Protein AF-A0A7Y3DAS9-F1 (afdb_monomer)

pLDDT: mean 93.14, std 4.84, range [67.44, 97.88]

Mean predicted aligned error: 3.07 Å

Foldseek 3Di:
DAPPLFQLVVLQVVLVVVVHDWDAQLVVPPVSPRNRDIHDDCPPDDPVVVVVSVVVSVVSSVVRVVVSVVVD

Secondary structure (DSSP, 8-state):
-PPTT--HHHHHHHHHHTT---EEGGGG-TTSTTTT-EE---TT--HHHHHHHHHHHHHHHHHHHHHHHH--

Nearest PDB structures (foldseek):
  4eb7-assembly1_A  TM=7.025E-01  e=8.631E-01  Archaeoglobus fulgidus DSM 4304

Sequence (72 aa):
SLPPGVDGAALHAAALEQGIEYARGDLF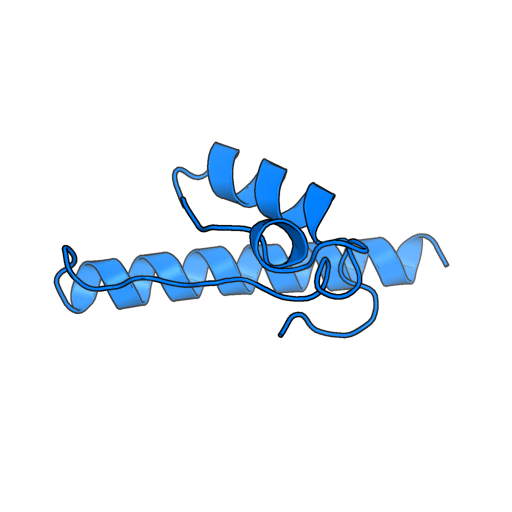SLDGSTIDRALLSFAQMGRPKIAQGIERLADLVRRERKRSRESA

Solvent-accessible surface area (backbone atoms only — not comparable to full-atom values): 4306 Å² total; per-residue (Å²): 110,58,64,87,69,45,56,45,68,62,51,49,55,58,31,49,78,72,74,46,86,67,47,60,26,27,85,79,34,98,82,47,84,30,42,51,26,64,47,84,83,61,92,89,56,56,71,71,59,48,52,53,51,50,54,55,50,52,51,51,53,53,51,42,44,50,52,46,62,74,77,108

Structure (mmCIF, N/CA/C/O backbone):
data_AF-A0A7Y3DAS9-F1
#
_entry.id   AF-A0A7Y3DAS9-F1
#
loop_
_atom_site.group_PDB
_atom_site.id
_atom_site.type_symbol
_atom_site.label_atom_id
_atom_site.label_alt_id
_atom_site.label_comp_id
_atom_site.label_asym_id
_atom_site.label_entity_id
_atom_site.label_seq_id
_atom_site.pdbx_PDB_ins_code
_atom_site.Cartn_x
_atom_site.Cartn_y
_atom_site.Cartn_z
_atom_site.occupancy
_atom_site.B_iso_or_equiv
_atom_site.auth_seq_id
_atom_site.auth_comp_id
_atom_site.auth_asym_id
_atom_site.auth_atom_id
_atom_site.pdbx_PDB_model_num
ATOM 1 N N . SER A 1 1 ? 5.504 -6.944 1.576 1.00 89.38 1 SER A N 1
ATOM 2 C CA . SER A 1 1 ? 5.461 -7.254 0.135 1.00 89.38 1 SER A CA 1
ATOM 3 C C . SER A 1 1 ? 4.025 -7.263 -0.334 1.00 89.38 1 SER A C 1
ATOM 5 O O . SER A 1 1 ? 3.146 -7.585 0.463 1.00 89.38 1 SER A O 1
ATOM 7 N N . LEU A 1 2 ? 3.788 -6.873 -1.580 1.00 92.75 2 LEU A N 1
ATOM 8 C CA . LEU A 1 2 ? 2.477 -6.858 -2.208 1.00 92.75 2 LEU A CA 1
ATOM 9 C C . LEU A 1 2 ? 2.120 -8.266 -2.709 1.00 92.75 2 LEU A C 1
ATOM 11 O O . LEU A 1 2 ? 3.010 -9.046 -3.052 1.00 92.75 2 LEU A O 1
ATOM 15 N N . PRO A 1 3 ? 0.829 -8.630 -2.726 1.00 92.50 3 PRO A N 1
ATOM 16 C CA . PRO A 1 3 ? 0.394 -9.876 -3.340 1.00 92.50 3 PRO A CA 1
ATOM 17 C C . PRO A 1 3 ? 0.742 -9.927 -4.839 1.00 92.50 3 PRO A C 1
ATOM 19 O O . PRO A 1 3 ? 0.698 -8.888 -5.499 1.00 92.50 3 PRO A O 1
ATOM 22 N N . PRO A 1 4 ? 0.994 -11.121 -5.407 1.00 88.69 4 PRO A N 1
ATOM 23 C CA . PRO A 1 4 ? 1.215 -11.272 -6.842 1.00 88.69 4 PRO A CA 1
ATOM 24 C C . PRO A 1 4 ? 0.079 -10.668 -7.674 1.00 88.69 4 PRO A C 1
ATOM 26 O O . PRO A 1 4 ? -1.098 -10.785 -7.312 1.00 88.69 4 PRO A O 1
ATOM 29 N N . GLY A 1 5 ? 0.447 -10.038 -8.789 1.00 87.31 5 GLY A N 1
ATOM 30 C CA . GLY A 1 5 ? -0.481 -9.375 -9.705 1.00 87.31 5 GLY A CA 1
ATOM 31 C C . GLY A 1 5 ? -0.949 -7.990 -9.254 1.00 87.31 5 GLY A C 1
ATOM 32 O O . GLY A 1 5 ? -1.692 -7.354 -9.989 1.00 87.31 5 GLY A O 1
ATOM 33 N N . VAL A 1 6 ? -0.545 -7.493 -8.083 1.00 93.25 6 VAL A N 1
ATOM 34 C CA . VAL A 1 6 ? -0.790 -6.091 -7.713 1.00 93.25 6 VAL A CA 1
ATOM 35 C C . VAL A 1 6 ? 0.227 -5.195 -8.406 1.00 93.25 6 VAL A C 1
ATOM 37 O O . VAL A 1 6 ? 1.429 -5.369 -8.211 1.00 93.25 6 VAL A O 1
ATOM 40 N N . ASP A 1 7 ? -0.255 -4.208 -9.158 1.00 91.12 7 ASP A N 1
ATOM 41 C CA . ASP A 1 7 ? 0.579 -3.114 -9.647 1.00 91.12 7 ASP A CA 1
ATOM 42 C C . ASP A 1 7 ? 0.893 -2.160 -8.481 1.00 91.12 7 ASP A C 1
ATOM 44 O O . ASP A 1 7 ? 0.015 -1.482 -7.937 1.00 91.12 7 ASP A O 1
ATOM 48 N N . GLY A 1 8 ? 2.163 -2.129 -8.069 1.00 91.31 8 GLY A N 1
ATOM 49 C CA . GLY A 1 8 ? 2.625 -1.292 -6.964 1.00 91.31 8 GLY A 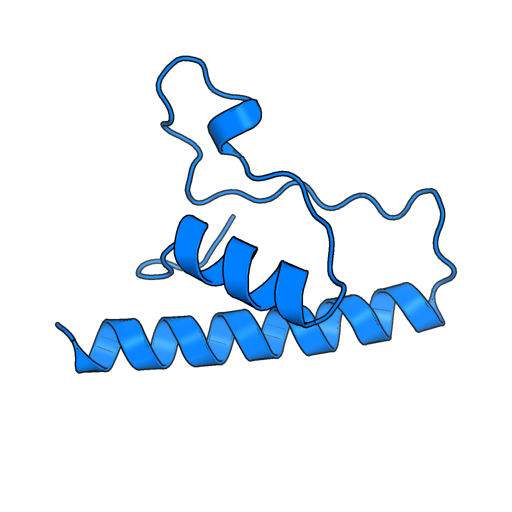CA 1
ATOM 50 C C . GLY A 1 8 ? 2.523 0.210 -7.237 1.00 91.31 8 GLY A C 1
ATOM 51 O O . GLY A 1 8 ? 2.298 0.977 -6.298 1.00 91.31 8 GLY A O 1
ATOM 52 N N . ALA A 1 9 ? 2.638 0.640 -8.497 1.00 91.50 9 ALA A N 1
ATOM 53 C CA . ALA A 1 9 ? 2.508 2.042 -8.878 1.00 91.50 9 ALA A CA 1
ATOM 54 C C . ALA A 1 9 ? 1.038 2.481 -8.869 1.00 91.50 9 ALA A C 1
ATOM 56 O O . ALA A 1 9 ? 0.719 3.522 -8.290 1.00 91.50 9 ALA A O 1
ATOM 57 N N . ALA A 1 10 ? 0.140 1.665 -9.431 1.00 93.38 10 ALA A N 1
ATOM 58 C CA . ALA A 1 10 ? -1.298 1.937 -9.409 1.00 93.38 10 ALA A CA 1
ATOM 59 C C . ALA A 1 10 ? -1.855 1.950 -7.975 1.00 93.38 10 ALA A C 1
ATOM 61 O O . ALA A 1 10 ? -2.607 2.854 -7.603 1.00 93.38 10 ALA A O 1
ATOM 62 N N . LEU A 1 11 ? -1.428 0.994 -7.138 1.00 95.75 11 LEU A N 1
ATOM 63 C CA . LEU A 1 11 ? -1.799 0.962 -5.724 1.00 95.75 11 LEU A CA 1
ATOM 64 C C . LEU A 1 11 ? -1.334 2.222 -4.982 1.00 95.75 11 LEU A C 1
ATOM 66 O O . LEU A 1 11 ? -2.090 2.766 -4.179 1.00 95.75 11 LEU A O 1
ATOM 70 N N . HIS A 1 12 ? -0.106 2.685 -5.240 1.00 96.00 12 HIS A N 1
ATOM 71 C CA . HIS A 1 12 ? 0.447 3.874 -4.585 1.00 96.00 12 HIS A C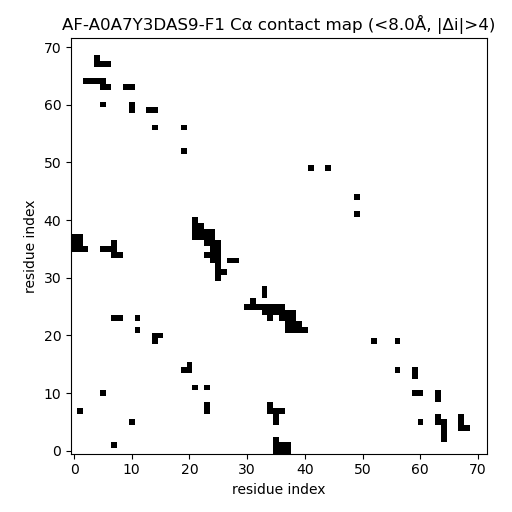A 1
ATOM 72 C C . HIS A 1 12 ? -0.334 5.137 -4.948 1.00 96.00 12 HIS A C 1
ATOM 74 O O . HIS A 1 12 ? -0.703 5.896 -4.054 1.00 96.00 12 HIS A O 1
ATOM 80 N N . ALA A 1 13 ? -0.674 5.310 -6.228 1.00 95.38 13 ALA A N 1
ATOM 81 C CA . ALA A 1 13 ? -1.522 6.411 -6.677 1.00 95.38 13 ALA A CA 1
ATOM 82 C C . ALA A 1 13 ? -2.902 6.385 -5.989 1.00 95.38 13 ALA A C 1
ATOM 84 O O . ALA A 1 13 ? -3.322 7.385 -5.410 1.00 95.38 13 ALA A O 1
ATOM 85 N N . ALA A 1 14 ? -3.564 5.223 -5.952 1.00 96.19 14 ALA A N 1
ATOM 86 C CA . ALA A 1 14 ? -4.869 5.076 -5.302 1.00 96.19 14 ALA A CA 1
ATOM 87 C C . ALA A 1 14 ? -4.819 5.292 -3.776 1.00 96.19 14 ALA A C 1
ATOM 89 O O . ALA A 1 14 ? -5.784 5.767 -3.175 1.00 96.19 14 ALA A O 1
ATOM 90 N N . ALA A 1 15 ? -3.707 4.937 -3.127 1.00 97.31 15 ALA A N 1
ATOM 91 C CA . ALA A 1 15 ? -3.497 5.177 -1.703 1.00 97.31 15 ALA A CA 1
ATOM 92 C C . ALA A 1 15 ? -3.339 6.673 -1.396 1.00 97.31 15 ALA A C 1
ATOM 94 O O . ALA A 1 15 ? -3.975 7.169 -0.461 1.00 97.31 15 ALA A O 1
ATOM 95 N N . LEU A 1 16 ? -2.571 7.400 -2.217 1.00 96.81 16 LEU A N 1
ATOM 96 C CA . LEU A 1 16 ? -2.403 8.851 -2.098 1.00 96.81 16 LEU A CA 1
ATOM 97 C C . LEU A 1 16 ? -3.736 9.596 -2.233 1.00 96.81 16 LEU A C 1
ATOM 99 O O . LEU A 1 16 ? -4.023 10.475 -1.424 1.00 96.81 16 LEU A O 1
ATOM 103 N N . GLU A 1 17 ? -4.593 9.197 -3.177 1.00 96.44 17 GLU A N 1
ATOM 104 C CA . GLU A 1 17 ? -5.945 9.763 -3.333 1.00 96.44 17 GLU A CA 1
ATOM 105 C C . GLU A 1 17 ? -6.825 9.587 -2.082 1.00 96.44 17 GLU A C 1
A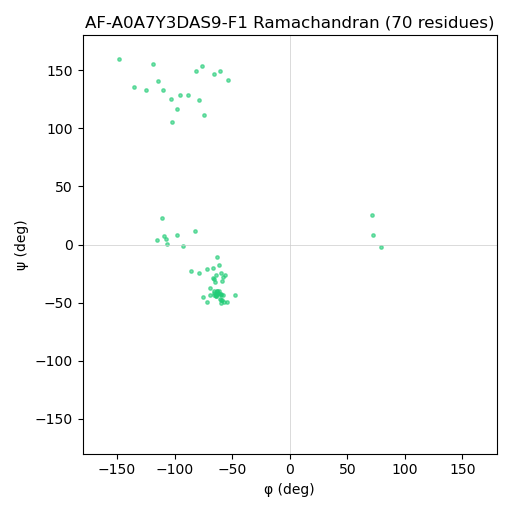TOM 107 O O . GLU A 1 17 ? -7.747 10.369 -1.852 1.00 96.44 17 GLU A O 1
ATOM 112 N N . GLN A 1 18 ? -6.537 8.588 -1.241 1.00 94.81 18 GLN A N 1
ATOM 113 C CA . GLN A 1 18 ? -7.233 8.353 0.029 1.00 94.81 18 GLN A CA 1
ATOM 114 C C . GLN A 1 18 ? -6.501 8.916 1.257 1.00 94.81 18 GLN A C 1
ATOM 116 O O . GLN A 1 18 ? -6.911 8.647 2.393 1.00 94.81 18 GLN A O 1
ATOM 121 N N . GLY A 1 19 ? -5.433 9.693 1.050 1.00 95.06 19 GLY A N 1
ATOM 122 C CA . GLY A 1 19 ? -4.620 10.269 2.121 1.00 95.06 19 GLY A CA 1
ATOM 123 C C . GLY A 1 19 ? -3.766 9.239 2.866 1.00 95.06 19 GLY A C 1
ATOM 124 O O . GLY A 1 19 ? -3.459 9.433 4.042 1.00 95.06 19 GLY A O 1
ATOM 125 N N . ILE A 1 20 ? -3.425 8.121 2.218 1.00 96.31 20 ILE A N 1
ATOM 126 C CA . ILE A 1 20 ? -2.529 7.097 2.760 1.00 96.31 20 ILE A CA 1
ATOM 127 C C . ILE A 1 20 ? -1.161 7.262 2.106 1.00 96.31 20 ILE A C 1
ATOM 129 O O . ILE A 1 20 ? -0.949 6.877 0.957 1.00 96.31 20 ILE A O 1
ATOM 133 N N . GLU A 1 21 ? -0.216 7.797 2.869 1.00 95.38 21 GLU A N 1
ATOM 134 C CA . GLU A 1 21 ? 1.162 7.975 2.426 1.00 95.38 21 GLU A CA 1
ATOM 135 C C . GLU A 1 21 ? 2.036 6.802 2.878 1.00 95.38 21 GLU A C 1
ATOM 137 O O . GLU A 1 21 ? 2.068 6.429 4.053 1.00 95.38 21 GLU A O 1
ATOM 142 N N . TYR A 1 22 ? 2.770 6.220 1.933 1.00 95.94 22 TYR A N 1
ATOM 143 C CA . TYR A 1 22 ? 3.817 5.241 2.201 1.00 95.94 22 TYR A CA 1
ATOM 144 C C . TYR A 1 22 ? 4.920 5.346 1.146 1.00 95.94 22 TYR A C 1
ATOM 146 O O . TYR A 1 22 ? 4.703 5.866 0.047 1.00 95.94 22 TYR A O 1
ATOM 154 N N . ALA A 1 23 ? 6.108 4.836 1.470 1.00 95.00 23 ALA A N 1
ATOM 155 C CA . ALA A 1 23 ? 7.209 4.787 0.516 1.00 95.00 23 ALA A CA 1
ATOM 156 C C . ALA A 1 23 ? 7.144 3.491 -0.302 1.00 95.00 23 ALA A C 1
ATOM 158 O O . ALA A 1 23 ? 7.053 2.390 0.254 1.00 95.00 23 ALA A O 1
ATOM 159 N N . ARG A 1 24 ? 7.200 3.619 -1.630 1.00 93.50 24 ARG A N 1
ATOM 160 C CA . ARG A 1 24 ? 7.336 2.469 -2.529 1.00 93.50 24 ARG A CA 1
ATOM 161 C C . ARG A 1 24 ? 8.693 1.804 -2.330 1.00 93.50 24 ARG A C 1
ATOM 163 O O . ARG A 1 24 ? 9.684 2.463 -2.020 1.00 93.50 24 ARG A O 1
ATOM 170 N N . GLY A 1 25 ? 8.726 0.489 -2.493 1.00 92.62 25 GLY A N 1
ATOM 171 C CA . GLY A 1 25 ? 9.922 -0.302 -2.254 1.00 92.62 25 GLY A CA 1
ATOM 172 C C . GLY A 1 25 ? 11.045 -0.011 -3.238 1.00 92.62 25 GLY A C 1
ATOM 173 O O . GLY A 1 25 ? 12.203 -0.131 -2.852 1.00 92.62 25 GLY A O 1
ATOM 174 N N . ASP A 1 26 ? 10.731 0.400 -4.465 1.00 92.69 26 ASP A N 1
ATOM 175 C CA . ASP A 1 26 ? 11.717 0.698 -5.505 1.00 92.69 26 ASP A CA 1
ATOM 176 C C . ASP A 1 26 ? 12.584 1.924 -5.190 1.00 92.69 26 ASP A C 1
ATOM 178 O O . ASP A 1 26 ? 13.713 2.000 -5.659 1.00 92.69 26 ASP A O 1
ATOM 182 N N . LEU A 1 27 ? 12.136 2.812 -4.295 1.00 92.00 27 LEU A N 1
ATOM 183 C CA . LEU A 1 27 ? 12.969 3.887 -3.738 1.00 92.00 27 LEU A CA 1
ATOM 184 C C . LEU A 1 27 ? 14.188 3.364 -2.953 1.00 92.00 27 LEU A C 1
ATOM 186 O O . LEU A 1 27 ? 15.125 4.117 -2.700 1.00 92.00 27 LEU A O 1
ATOM 190 N N . PHE A 1 28 ? 14.174 2.089 -2.555 1.00 90.94 28 PHE A N 1
ATOM 191 C CA . PHE A 1 28 ? 15.233 1.438 -1.778 1.00 90.94 28 PHE A CA 1
ATOM 192 C C . PHE A 1 28 ? 16.039 0.415 -2.591 1.00 90.94 28 PHE A C 1
ATOM 194 O O . PHE A 1 28 ? 16.872 -0.293 -2.026 1.00 90.94 28 PHE A O 1
ATOM 201 N N . SER A 1 29 ? 15.808 0.329 -3.904 1.00 91.88 29 SER A N 1
ATOM 202 C CA . SER A 1 29 ? 16.554 -0.535 -4.823 1.00 91.88 29 SER A CA 1
ATOM 203 C C . SER A 1 29 ? 17.123 0.284 -5.972 1.00 91.88 29 SER A C 1
ATOM 205 O O . SER A 1 29 ? 16.396 1.042 -6.605 1.00 91.88 29 SER A O 1
ATOM 207 N N . LEU A 1 30 ? 18.400 0.093 -6.296 1.00 91.75 30 LEU A N 1
ATOM 208 C CA . LEU A 1 30 ? 19.032 0.797 -7.419 1.00 91.75 30 LEU A CA 1
ATOM 209 C C . LEU A 1 30 ? 18.546 0.301 -8.791 1.00 91.75 30 LEU A C 1
ATOM 211 O O . LEU A 1 30 ? 18.670 1.017 -9.778 1.00 91.75 30 LEU A O 1
ATOM 215 N N . ASP A 1 31 ? 17.999 -0.912 -8.852 1.00 91.06 31 ASP A N 1
ATOM 216 C CA . ASP A 1 31 ? 17.541 -1.588 -10.071 1.00 91.06 31 ASP A CA 1
ATOM 217 C C . ASP A 1 31 ? 16.007 -1.643 -10.206 1.00 91.06 31 ASP A C 1
ATOM 219 O O . ASP A 1 31 ? 15.491 -2.208 -11.168 1.00 91.06 31 ASP A O 1
ATOM 223 N N . GLY A 1 32 ? 15.267 -1.080 -9.246 1.00 84.38 32 GLY A N 1
ATOM 224 C CA . GLY A 1 32 ? 13.801 -1.111 -9.220 1.00 84.38 32 GLY A CA 1
ATOM 225 C C . GLY A 1 32 ? 13.188 -2.475 -8.870 1.00 84.38 32 GLY A C 1
ATOM 226 O O . GLY A 1 32 ? 11.969 -2.633 -8.959 1.00 84.38 32 GLY A O 1
ATOM 227 N N . SER A 1 33 ? 13.992 -3.460 -8.452 1.00 87.75 33 SER A N 1
ATOM 228 C CA . SER A 1 33 ? 13.555 -4.846 -8.205 1.00 87.75 33 SER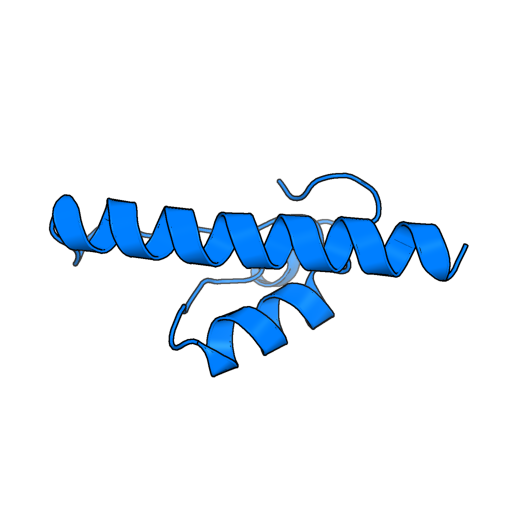 A CA 1
ATOM 229 C C . SER A 1 33 ? 12.522 -5.010 -7.084 1.00 87.75 33 SER A C 1
ATOM 231 O O . SER A 1 33 ? 11.939 -6.082 -6.930 1.00 87.75 33 SER A O 1
ATOM 233 N N . THR A 1 34 ? 12.276 -3.962 -6.297 1.00 91.06 34 THR A N 1
ATOM 234 C CA . THR A 1 34 ? 11.383 -3.973 -5.132 1.00 91.06 34 THR A CA 1
ATOM 235 C C . THR A 1 34 ? 10.110 -3.149 -5.328 1.00 91.06 34 THR A C 1
ATOM 237 O O . THR A 1 34 ? 9.486 -2.746 -4.344 1.00 91.06 34 THR A O 1
ATOM 240 N N . ILE A 1 35 ? 9.685 -2.910 -6.574 1.00 89.62 35 ILE A N 1
ATOM 241 C CA . ILE A 1 35 ? 8.417 -2.222 -6.892 1.00 89.62 35 ILE A CA 1
ATOM 242 C C . ILE A 1 35 ? 7.185 -2.904 -6.270 1.00 89.62 35 ILE A C 1
ATOM 244 O O . ILE A 1 35 ? 6.187 -2.258 -5.954 1.00 89.62 35 ILE A O 1
ATOM 248 N N . ASP A 1 36 ? 7.278 -4.208 -6.018 1.00 91.44 36 ASP A N 1
ATOM 249 C CA . ASP A 1 36 ? 6.276 -5.029 -5.343 1.00 91.44 36 ASP A CA 1
ATOM 250 C C . ASP A 1 36 ? 6.349 -4.931 -3.806 1.00 91.44 36 ASP A C 1
ATOM 252 O O . ASP A 1 36 ? 5.738 -5.724 -3.086 1.00 91.44 36 ASP A O 1
ATOM 256 N N . ARG A 1 37 ? 7.109 -3.983 -3.249 1.00 94.69 37 ARG A N 1
ATOM 257 C CA . ARG A 1 37 ? 7.236 -3.774 -1.802 1.00 94.69 37 ARG A CA 1
ATOM 258 C C . ARG A 1 37 ? 6.754 -2.384 -1.405 1.00 94.69 37 ARG A C 1
ATOM 260 O O . ARG A 1 37 ? 6.744 -1.444 -2.190 1.00 94.69 37 ARG A O 1
ATOM 267 N N . ALA A 1 38 ? 6.353 -2.267 -0.145 1.00 95.38 38 ALA A N 1
ATOM 268 C CA . ALA A 1 38 ? 5.923 -1.022 0.473 1.00 95.38 38 ALA A CA 1
ATOM 269 C C . ALA A 1 38 ? 6.567 -0.919 1.855 1.00 95.38 38 ALA A C 1
ATOM 271 O O . ALA A 1 38 ? 6.582 -1.904 2.602 1.00 95.38 38 ALA A O 1
ATOM 272 N N . LEU A 1 39 ? 7.082 0.262 2.188 1.00 95.62 39 LEU A N 1
ATOM 273 C CA . LEU A 1 39 ? 7.565 0.596 3.520 1.00 95.62 39 LEU A CA 1
ATOM 274 C C . LEU A 1 39 ? 6.469 1.363 4.263 1.00 95.62 39 LEU A C 1
ATOM 276 O O . LEU A 1 39 ? 6.100 2.470 3.871 1.00 95.62 39 LEU A O 1
ATOM 280 N N . LEU A 1 40 ? 5.982 0.775 5.354 1.00 96.19 40 LEU A N 1
ATOM 281 C CA . LEU A 1 40 ? 4.987 1.381 6.233 1.00 96.19 40 LEU A CA 1
ATOM 282 C C . LEU A 1 40 ? 5.674 1.893 7.500 1.00 96.19 40 LEU A C 1
ATOM 284 O O . LEU A 1 40 ? 6.341 1.130 8.197 1.00 96.19 40 LEU A O 1
ATOM 288 N N . SER A 1 41 ? 5.490 3.176 7.804 1.00 95.81 41 SER A N 1
ATOM 289 C CA . SER A 1 41 ? 5.950 3.784 9.053 1.00 95.81 41 SER A CA 1
ATOM 290 C C . SER A 1 41 ? 4.756 4.128 9.934 1.00 95.81 41 SER A C 1
ATOM 292 O O . SER A 1 41 ? 3.790 4.733 9.477 1.00 95.81 41 SER A O 1
ATOM 294 N N . PHE A 1 42 ? 4.838 3.766 11.213 1.00 95.75 42 PHE A N 1
ATOM 295 C CA . PHE A 1 42 ? 3.785 4.016 12.204 1.00 95.75 42 PHE A CA 1
ATOM 296 C C . PHE A 1 42 ? 4.223 4.976 13.315 1.00 95.75 42 PHE A C 1
ATOM 298 O O . PHE A 1 42 ? 3.469 5.215 14.255 1.00 95.75 42 PHE A O 1
ATOM 305 N N . ALA A 1 43 ? 5.436 5.531 13.219 1.00 94.50 43 ALA A N 1
ATOM 306 C CA . ALA A 1 43 ? 6.100 6.253 14.306 1.00 94.50 43 ALA A CA 1
ATOM 307 C C . ALA A 1 43 ? 5.309 7.460 14.845 1.00 94.50 43 ALA A C 1
ATOM 309 O O . ALA A 1 43 ? 5.453 7.815 16.010 1.00 94.50 43 ALA A O 1
ATOM 310 N N . GLN A 1 44 ? 4.470 8.082 14.012 1.00 91.56 44 GLN A N 1
ATOM 311 C CA . GLN A 1 44 ? 3.711 9.290 14.354 1.00 91.56 44 GLN A CA 1
ATOM 312 C C . GLN A 1 44 ? 2.207 9.043 14.572 1.00 91.56 44 GLN A C 1
ATOM 314 O O . GLN A 1 44 ? 1.450 9.993 14.763 1.00 91.56 44 GLN A O 1
ATOM 319 N N . MET A 1 45 ? 1.739 7.789 14.530 1.00 93.69 45 MET A N 1
ATOM 320 C CA . MET A 1 45 ? 0.307 7.474 14.588 1.00 93.69 45 MET A CA 1
ATOM 321 C C . MET A 1 45 ? -0.088 6.706 15.851 1.00 93.69 45 MET A C 1
ATOM 323 O O . MET A 1 45 ? 0.583 5.777 16.290 1.00 93.69 45 MET A O 1
ATOM 327 N N . GLY A 1 46 ? -1.252 7.055 16.405 1.00 96.69 46 GLY A N 1
ATOM 328 C CA . GLY A 1 46 ? -1.903 6.263 17.448 1.00 96.69 46 GLY A CA 1
ATOM 329 C C . GLY A 1 46 ? -2.573 5.006 16.882 1.00 96.69 46 GLY A C 1
ATOM 330 O O . GLY A 1 46 ? -3.019 4.991 15.733 1.00 96.69 46 GLY A O 1
ATOM 331 N N . ARG A 1 47 ? -2.720 3.969 17.719 1.00 97.00 47 ARG A N 1
ATOM 332 C CA . ARG A 1 47 ? -3.293 2.660 17.336 1.00 97.00 47 ARG A CA 1
ATOM 333 C C . ARG A 1 47 ? -4.614 2.736 16.548 1.00 97.00 47 ARG A C 1
ATOM 335 O O . ARG A 1 47 ? -4.707 2.031 15.546 1.00 97.00 47 ARG A O 1
ATOM 342 N N . PRO A 1 48 ? -5.605 3.581 16.911 1.00 97.19 48 PRO A N 1
ATOM 343 C CA . PRO A 1 48 ? -6.859 3.652 16.156 1.00 97.19 48 PRO A CA 1
ATOM 344 C C . PRO A 1 48 ? -6.670 4.137 14.713 1.00 97.19 48 PRO A C 1
ATOM 346 O O . PRO A 1 48 ? -7.272 3.591 13.793 1.00 97.19 48 PRO A O 1
ATOM 349 N N . LYS A 1 49 ? -5.789 5.125 14.496 1.00 95.56 49 LYS A N 1
ATOM 350 C CA . LYS A 1 49 ? -5.479 5.633 13.151 1.00 95.56 49 LYS A CA 1
ATOM 351 C C . LYS A 1 49 ? -4.713 4.606 12.322 1.00 95.56 49 LYS A C 1
ATOM 353 O O . LYS A 1 49 ? -4.984 4.476 11.134 1.00 95.56 49 LYS A O 1
ATOM 358 N N . ILE A 1 50 ? -3.808 3.850 12.951 1.00 96.75 50 ILE A N 1
ATOM 359 C CA . ILE A 1 50 ? -3.103 2.744 12.289 1.00 96.75 50 ILE A CA 1
ATOM 360 C C . ILE A 1 50 ? -4.112 1.707 11.790 1.00 96.75 50 ILE A C 1
ATOM 362 O O . ILE A 1 50 ? -4.078 1.358 10.615 1.00 96.75 50 ILE A O 1
ATOM 366 N N . ALA A 1 51 ? -5.030 1.252 12.650 1.00 97.62 51 ALA A N 1
ATOM 367 C CA . ALA A 1 51 ? -6.039 0.262 12.273 1.00 97.62 51 ALA A CA 1
ATOM 368 C C . ALA A 1 51 ? -6.879 0.737 11.078 1.00 97.62 51 ALA A C 1
ATOM 370 O O . ALA A 1 51 ? -6.963 0.043 10.068 1.00 97.62 51 ALA A O 1
ATOM 371 N N . GLN A 1 52 ? -7.388 1.970 11.144 1.00 96.44 52 GLN A N 1
ATOM 372 C CA . GLN A 1 52 ? -8.153 2.575 10.056 1.00 96.44 52 GLN A CA 1
ATOM 373 C C . GLN A 1 52 ? -7.351 2.671 8.746 1.00 96.44 52 GLN A C 1
ATOM 375 O O . GLN A 1 52 ? -7.877 2.378 7.671 1.00 96.44 52 GLN A O 1
ATOM 380 N N . GLY A 1 53 ? -6.084 3.088 8.815 1.00 96.00 53 GLY A N 1
ATOM 381 C CA . GLY A 1 53 ? -5.210 3.181 7.644 1.00 96.00 53 GLY A CA 1
ATOM 382 C C . GLY A 1 53 ? -4.943 1.815 7.009 1.00 96.00 53 GLY A C 1
ATOM 383 O O . GLY A 1 53 ? -5.023 1.676 5.789 1.00 96.00 53 GLY A O 1
ATOM 384 N N . ILE A 1 54 ? -4.697 0.791 7.830 1.00 96.69 54 ILE A N 1
ATOM 385 C CA . ILE A 1 54 ? -4.481 -0.583 7.365 1.00 96.69 54 ILE A CA 1
ATOM 386 C C . ILE A 1 54 ? -5.743 -1.166 6.727 1.00 96.69 54 ILE A C 1
ATOM 388 O O . ILE A 1 54 ? -5.640 -1.795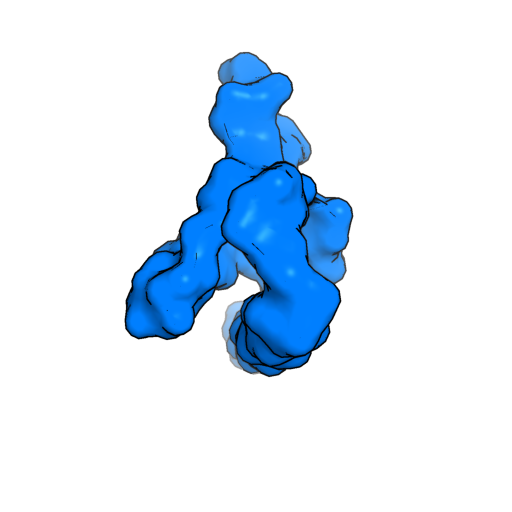 5.676 1.00 96.69 54 ILE A O 1
ATOM 392 N N . GLU A 1 55 ? -6.924 -0.941 7.305 1.00 97.88 55 GLU A N 1
ATOM 393 C CA . GLU A 1 55 ? -8.194 -1.398 6.727 1.00 97.88 55 GLU A CA 1
ATOM 394 C C . GLU A 1 55 ? -8.425 -0.807 5.331 1.00 97.88 55 GLU A C 1
ATOM 396 O O . GLU A 1 55 ? -8.682 -1.542 4.376 1.00 97.88 55 GLU A O 1
ATOM 401 N N . ARG A 1 56 ? -8.239 0.509 5.181 1.00 97.56 56 ARG A N 1
ATOM 402 C CA . ARG A 1 56 ? -8.386 1.190 3.885 1.00 97.56 56 ARG A CA 1
ATOM 403 C C . ARG A 1 56 ? -7.361 0.712 2.858 1.00 97.56 56 ARG A C 1
ATOM 405 O O . ARG A 1 56 ? -7.718 0.438 1.712 1.00 97.56 56 ARG A O 1
ATOM 412 N N . LEU A 1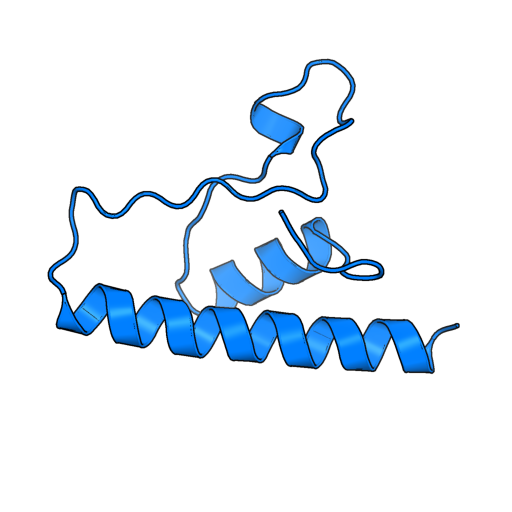 57 ? -6.099 0.559 3.263 1.00 97.44 57 LEU A N 1
ATOM 413 C CA . LEU A 1 57 ? -5.050 0.040 2.385 1.00 97.44 57 LEU A CA 1
ATOM 414 C C . LEU A 1 57 ? -5.345 -1.405 1.952 1.00 97.44 57 LEU A C 1
ATOM 416 O O . LEU A 1 57 ? -5.154 -1.753 0.787 1.00 97.44 57 LEU A O 1
ATOM 420 N N . ALA A 1 58 ? -5.851 -2.245 2.857 1.00 96.88 58 ALA A N 1
ATOM 421 C CA . ALA A 1 58 ? -6.230 -3.617 2.539 1.00 96.88 58 ALA A CA 1
ATOM 422 C C . ALA A 1 58 ? -7.348 -3.671 1.487 1.00 96.88 5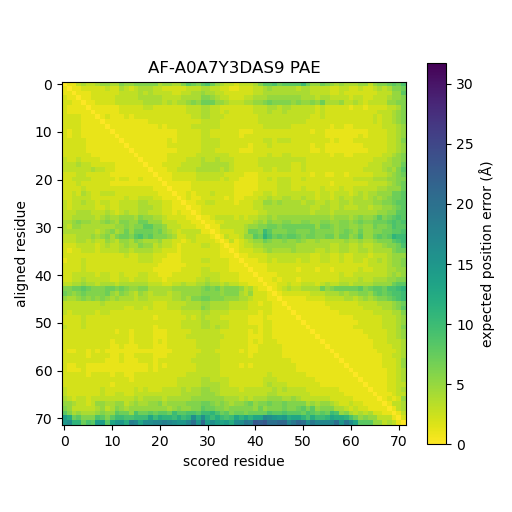8 ALA A C 1
ATOM 424 O O . ALA A 1 58 ? -7.298 -4.503 0.577 1.00 96.88 58 ALA A O 1
ATOM 425 N N . ASP A 1 59 ? -8.329 -2.773 1.567 1.00 97.81 59 ASP A N 1
ATOM 426 C CA . ASP A 1 59 ? -9.393 -2.680 0.568 1.00 97.81 59 ASP A CA 1
ATOM 427 C C . ASP A 1 59 ? -8.876 -2.246 -0.804 1.00 97.81 59 ASP A C 1
ATOM 429 O O . ASP A 1 59 ? -9.288 -2.817 -1.817 1.00 97.81 59 ASP A O 1
ATOM 433 N N . LEU A 1 60 ? -7.932 -1.304 -0.855 1.00 97.12 60 LEU A N 1
ATOM 434 C CA . LEU A 1 60 ? -7.264 -0.918 -2.100 1.00 97.12 60 LEU A CA 1
ATOM 435 C C . LEU A 1 60 ? -6.514 -2.096 -2.728 1.00 97.12 60 LEU A C 1
ATOM 437 O O . LEU A 1 60 ? -6.713 -2.396 -3.905 1.00 97.12 60 LEU A O 1
ATOM 441 N N . VAL A 1 61 ? -5.742 -2.839 -1.930 1.00 96.31 61 VAL A N 1
ATOM 442 C CA . VAL A 1 61 ? -5.038 -4.045 -2.393 1.00 96.31 61 VAL A CA 1
ATOM 443 C C . VAL A 1 61 ? -6.021 -5.076 -2.955 1.00 96.31 61 VAL A C 1
ATOM 445 O O . VAL A 1 61 ? -5.772 -5.661 -4.008 1.00 96.31 61 VAL A O 1
ATOM 448 N N . ARG A 1 62 ? -7.158 -5.312 -2.289 1.00 95.44 62 ARG A N 1
ATOM 449 C CA . ARG A 1 62 ? -8.184 -6.254 -2.774 1.00 95.44 62 ARG A CA 1
ATOM 450 C C . ARG A 1 62 ? -8.782 -5.818 -4.110 1.00 95.44 62 ARG A C 1
ATOM 452 O O . ARG A 1 62 ? -8.983 -6.672 -4.975 1.00 95.44 62 ARG A O 1
ATOM 459 N N . ARG A 1 63 ? -9.063 -4.522 -4.280 1.00 94.69 63 ARG A N 1
ATOM 460 C CA . ARG A 1 63 ? -9.590 -3.965 -5.537 1.00 94.69 63 ARG A CA 1
ATOM 461 C C . ARG A 1 63 ? -8.583 -4.115 -6.668 1.00 94.69 63 ARG A C 1
ATOM 463 O O . ARG A 1 63 ? -8.966 -4.579 -7.738 1.00 94.69 63 ARG A O 1
ATOM 470 N N . GLU A 1 64 ? -7.314 -3.819 -6.410 1.00 93.88 64 GLU A N 1
ATOM 471 C CA . GLU A 1 64 ? -6.270 -3.929 -7.428 1.00 93.88 64 GLU A CA 1
ATOM 472 C C . GLU A 1 64 ? -6.044 -5.383 -7.845 1.00 93.88 64 GLU A C 1
ATOM 474 O O . GLU A 1 64 ? -6.079 -5.710 -9.025 1.00 93.88 64 GLU A O 1
ATOM 479 N N . ARG A 1 65 ? -5.993 -6.314 -6.883 1.00 92.44 65 ARG A N 1
ATOM 480 C CA . ARG A 1 65 ? -5.946 -7.758 -7.185 1.00 92.44 65 ARG A CA 1
ATOM 481 C C . ARG A 1 65 ? -7.136 -8.255 -7.997 1.00 92.44 65 ARG A C 1
ATOM 483 O O . ARG A 1 65 ? -7.027 -9.267 -8.686 1.00 92.44 65 ARG A O 1
ATOM 490 N N . LYS A 1 66 ? -8.316 -7.656 -7.826 1.00 92.50 66 LYS A N 1
ATOM 491 C CA . LYS A 1 66 ? -9.495 -8.012 -8.620 1.00 92.50 66 LYS A CA 1
ATOM 492 C C . LYS A 1 66 ? -9.329 -7.503 -10.051 1.00 92.50 66 LYS A C 1
ATOM 494 O O . LYS A 1 66 ? -9.436 -8.311 -10.963 1.00 92.50 66 LYS A O 1
ATOM 499 N N . ARG A 1 67 ? -8.957 -6.231 -10.215 1.00 90.00 67 ARG A N 1
ATOM 500 C CA . ARG A 1 67 ? -8.699 -5.596 -11.513 1.00 90.00 67 ARG A CA 1
ATOM 501 C C . ARG A 1 67 ? -7.663 -6.364 -12.334 1.00 90.00 67 ARG A C 1
ATOM 503 O O . ARG A 1 67 ? -7.940 -6.729 -13.467 1.00 90.00 67 ARG A O 1
ATOM 510 N N . SER A 1 68 ? -6.516 -6.700 -11.747 1.00 87.00 68 SER A N 1
ATOM 511 C CA . SER A 1 68 ? -5.453 -7.416 -12.465 1.00 87.00 68 SER A CA 1
ATOM 512 C C . SER A 1 68 ? -5.846 -8.820 -12.921 1.00 87.00 68 SER A C 1
ATOM 514 O O . SER A 1 68 ? -5.280 -9.322 -13.882 1.00 87.00 68 SER A O 1
ATOM 516 N N . ARG A 1 69 ? -6.800 -9.470 -12.241 1.00 86.88 69 ARG A N 1
ATOM 517 C CA . ARG A 1 69 ? -7.336 -10.775 -12.665 1.00 86.88 69 ARG A CA 1
ATOM 518 C C . ARG A 1 69 ? -8.346 -10.664 -13.801 1.00 86.88 69 ARG A C 1
ATOM 520 O O . ARG A 1 69 ? -8.561 -11.649 -14.485 1.00 86.88 69 ARG A O 1
ATOM 527 N N . GLU A 1 70 ? -8.994 -9.515 -13.949 1.00 87.31 70 GLU A N 1
ATOM 528 C CA . GLU A 1 70 ? -9.981 -9.262 -15.006 1.00 87.31 70 GLU A CA 1
ATOM 529 C C . GLU A 1 70 ? -9.317 -8.778 -16.304 1.00 87.31 70 GLU A C 1
ATOM 531 O O . GLU A 1 70 ? -9.893 -8.933 -17.376 1.00 87.31 70 GLU A O 1
ATOM 536 N N . SER A 1 71 ? -8.105 -8.220 -16.213 1.00 75.94 71 SER A N 1
ATOM 537 C CA . SER A 1 71 ? -7.307 -7.754 -17.357 1.00 75.94 71 SER A CA 1
ATOM 5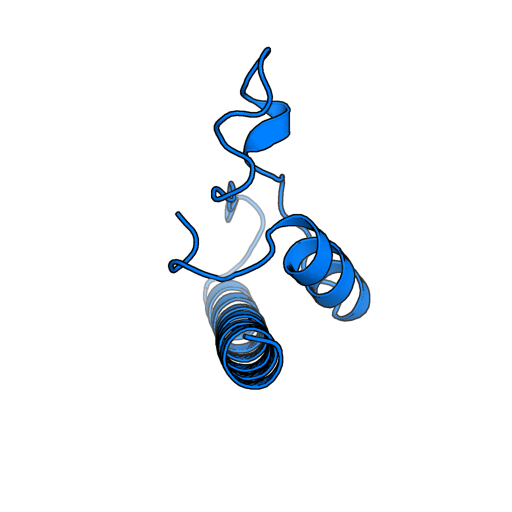38 C C . SER A 1 71 ? -6.324 -8.794 -17.924 1.00 75.94 71 SER A C 1
ATOM 540 O O . SER A 1 71 ? -5.594 -8.465 -18.859 1.00 75.94 71 SER A O 1
ATOM 542 N N . ALA A 1 72 ? -6.255 -9.994 -17.338 1.00 67.44 72 ALA A N 1
ATOM 543 C CA . ALA A 1 72 ? -5.366 -11.094 -17.730 1.00 67.44 72 ALA A CA 1
ATOM 544 C C . ALA A 1 72 ? -6.140 -12.184 -18.480 1.00 67.44 72 ALA A C 1
ATOM 546 O O . ALA A 1 72 ? -5.562 -12.751 -19.433 1.00 67.44 72 ALA A O 1
#

Radius of gyration: 12.63 Å; Cα contacts (8 Å, |Δi|>4): 71; chains: 1; bounding box: 29×22×35 Å